Protein AF-A0A923VDV1-F1 (afdb_monomer)

Solvent-accessible surface area (backbone atoms only — not comparable to full-atom values): 5790 Å² total; per-residue (Å²): 111,72,67,61,51,52,53,54,52,53,60,64,67,72,71,79,79,79,80,80,75,84,80,78,80,74,39,68,55,57,54,51,52,52,54,52,50,55,53,50,50,52,51,53,23,36,67,67,76,46,81,78,82,50,40,66,82,59,95,46,66,71,58,18,51,54,51,33,53,54,50,51,55,52,50,51,53,50,52,50,47,62,75,67,40,84,81,60,73,62,77,69,81,124

Mean predicted aligned error: 10.96 Å

Foldseek 3Di:
DVVVVVVVVVVVVPPDDDDDDPPDDQQPVLVVVVVVLVVVQQVQCCVCVDRPQWHDPDPDVVVRVVVSVVVVVVSVVVNVCCVPDPPNDSVPPD

Sequence (94 aa):
MKKYFLHFTFLLVCGNAFGSIDSTVIPIQRQRNHEQIDEEQLKCDKADGKQDGMVKVSDNDDINLQVTDALIRRIDVLQDFIETDKKIPTNNEK

pLDDT: mean 83.58, std 11.59, range [46.88, 96.38]

Secondary structure (DSSP, 8-state):
-HHHHHHHHHHHHTT--PPPPP-----HHHHHHHHHHHHHHHHHHGGGS--SS----SS-HHHHHHHHHHHHHHHHHHHHHHHH-TTS--TT--

Structure (mmCIF, N/CA/C/O backbone):
data_AF-A0A923VDV1-F1
#
_entry.id   AF-A0A923VDV1-F1
#
loop_
_atom_site.group_PDB
_atom_site.id
_atom_site.type_symbol
_atom_site.label_atom_id
_atom_site.label_alt_id
_atom_site.label_comp_id
_atom_site.label_asym_id
_atom_site.label_entity_id
_atom_site.label_seq_id
_atom_site.pdbx_PDB_ins_code
_atom_site.Cartn_x
_atom_site.Cartn_y
_atom_site.Cartn_z
_atom_site.occupancy
_atom_site.B_iso_or_equiv
_atom_site.auth_seq_id
_atom_site.auth_comp_id
_atom_site.auth_asym_id
_atom_site.auth_atom_id
_atom_site.pdbx_PDB_model_num
ATOM 1 N N . MET A 1 1 ? 53.664 10.298 17.580 1.00 60.50 1 MET A N 1
ATOM 2 C CA . MET A 1 1 ? 53.371 10.658 16.171 1.00 60.50 1 MET A CA 1
ATOM 3 C C . MET A 1 1 ? 52.878 9.472 15.336 1.00 60.50 1 MET A C 1
ATOM 5 O O . MET A 1 1 ? 51.808 9.587 14.761 1.00 60.50 1 MET A O 1
ATOM 9 N N . LYS A 1 2 ? 53.551 8.306 15.341 1.00 63.62 2 LYS A N 1
ATOM 10 C CA . LYS A 1 2 ? 53.108 7.101 14.593 1.00 63.62 2 LYS A CA 1
ATOM 11 C C . LYS A 1 2 ? 51.684 6.603 14.912 1.00 63.62 2 LYS A C 1
ATOM 13 O O . LYS A 1 2 ? 50.991 6.156 14.011 1.00 63.62 2 LYS A O 1
ATOM 18 N N . LYS A 1 3 ? 51.227 6.708 16.169 1.00 68.81 3 LYS A N 1
ATOM 19 C CA . LYS A 1 3 ? 49.864 6.294 16.565 1.00 68.81 3 LYS A CA 1
ATOM 20 C C . LYS A 1 3 ? 48.783 7.164 15.911 1.00 68.81 3 LYS A C 1
ATOM 22 O O . LYS A 1 3 ? 47.863 6.624 15.315 1.00 68.81 3 LYS A O 1
ATOM 27 N N . TYR A 1 4 ? 48.952 8.487 15.936 1.00 79.31 4 TYR A N 1
ATOM 28 C CA . TYR A 1 4 ? 48.040 9.430 15.276 1.00 79.31 4 TYR A CA 1
ATOM 29 C C . TYR A 1 4 ? 48.054 9.285 13.754 1.00 79.31 4 TYR A C 1
ATOM 31 O O . TYR A 1 4 ? 47.005 9.353 13.126 1.00 79.31 4 TYR A O 1
ATO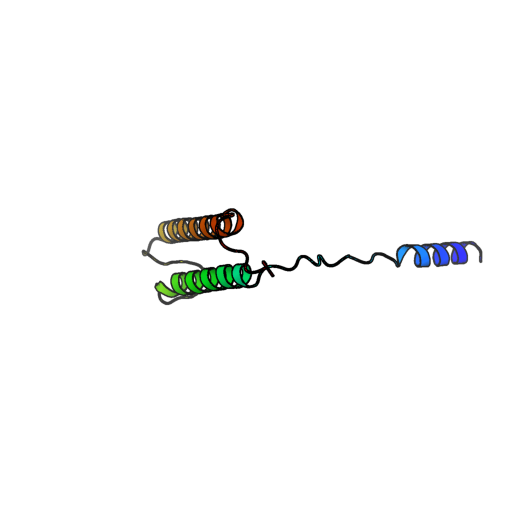M 39 N N . PHE A 1 5 ? 49.223 8.993 13.177 1.00 78.62 5 PHE A N 1
ATOM 40 C CA . PHE A 1 5 ? 49.342 8.682 11.754 1.00 78.62 5 PHE A CA 1
ATOM 41 C C . PHE A 1 5 ? 48.505 7.455 11.367 1.00 78.62 5 PHE A C 1
ATOM 43 O O . PHE A 1 5 ? 47.782 7.512 10.380 1.00 78.62 5 PHE A O 1
ATOM 50 N N . LEU A 1 6 ? 48.534 6.392 12.181 1.00 77.44 6 LEU A N 1
ATOM 51 C CA . LEU A 1 6 ? 47.773 5.161 11.942 1.00 77.44 6 LEU A CA 1
ATOM 52 C C . LEU A 1 6 ? 46.253 5.368 12.072 1.00 77.44 6 LEU A C 1
ATOM 54 O O . LEU A 1 6 ? 45.485 4.796 11.306 1.00 77.44 6 LEU A O 1
ATOM 58 N N . HIS A 1 7 ? 45.816 6.234 12.992 1.00 74.62 7 HIS A N 1
ATOM 59 C CA . HIS A 1 7 ? 44.396 6.586 13.129 1.00 74.62 7 HIS A CA 1
ATOM 60 C C . HIS A 1 7 ? 43.922 7.443 11.947 1.00 74.62 7 HIS A C 1
ATOM 62 O O . HIS A 1 7 ? 42.826 7.235 11.439 1.00 74.62 7 HIS A O 1
ATOM 68 N N . PHE A 1 8 ? 44.773 8.352 11.461 1.00 79.00 8 PHE A N 1
ATOM 69 C CA . PHE A 1 8 ? 44.499 9.163 10.276 1.00 79.00 8 PHE A CA 1
ATOM 70 C C . PHE A 1 8 ? 44.397 8.315 8.999 1.00 79.00 8 PHE A C 1
ATOM 72 O O . PHE A 1 8 ? 43.507 8.540 8.184 1.00 79.00 8 PHE A O 1
ATOM 79 N N . THR A 1 9 ? 45.251 7.296 8.842 1.00 75.50 9 THR A N 1
ATOM 80 C CA . THR A 1 9 ? 45.169 6.382 7.686 1.00 75.50 9 THR A CA 1
ATOM 81 C C . THR A 1 9 ? 43.928 5.497 7.742 1.00 75.50 9 THR A C 1
ATOM 83 O O . THR A 1 9 ? 43.298 5.279 6.713 1.00 75.50 9 THR A O 1
ATOM 86 N N . PHE A 1 10 ? 43.539 5.025 8.930 1.00 74.38 10 PHE A N 1
ATOM 87 C CA . PHE A 1 10 ? 42.325 4.223 9.101 1.00 74.38 10 PHE A CA 1
ATOM 88 C C . PHE A 1 10 ? 41.056 5.007 8.726 1.00 74.38 10 PHE A C 1
ATOM 90 O O . PHE A 1 10 ? 40.188 4.491 8.029 1.00 74.38 10 PHE A O 1
ATOM 97 N N . LEU A 1 11 ? 40.987 6.286 9.107 1.00 73.69 11 LEU A N 1
ATOM 98 C CA . LEU A 1 11 ? 39.857 7.168 8.795 1.00 73.69 11 LEU A CA 1
ATOM 99 C C . LEU A 1 11 ? 39.717 7.444 7.285 1.00 73.69 11 LEU A C 1
ATOM 101 O O . LEU A 1 11 ? 38.605 7.564 6.781 1.00 73.69 11 LEU A O 1
ATOM 105 N N . LEU A 1 12 ? 40.835 7.484 6.554 1.00 71.31 12 LEU A N 1
ATOM 106 C CA . LEU A 1 12 ? 40.874 7.711 5.103 1.00 71.31 12 LEU A CA 1
ATOM 107 C C . LEU A 1 12 ? 40.406 6.494 4.283 1.00 71.31 12 LEU A C 1
ATOM 109 O O . LEU A 1 12 ? 39.850 6.661 3.200 1.00 71.31 12 LEU A O 1
ATOM 113 N N . VAL A 1 13 ? 40.600 5.273 4.792 1.00 73.38 13 VAL A N 1
ATOM 114 C CA . VAL A 1 13 ? 40.222 4.027 4.094 1.00 73.38 13 VAL A CA 1
ATOM 115 C C . VAL A 1 13 ? 38.728 3.714 4.244 1.00 73.38 13 VAL A C 1
ATOM 117 O O . VAL A 1 13 ? 38.122 3.169 3.325 1.00 73.38 13 VAL A O 1
ATOM 120 N N . CYS A 1 14 ? 38.099 4.119 5.350 1.00 71.75 14 CYS A N 1
ATOM 121 C CA . CYS A 1 14 ? 36.680 3.853 5.617 1.00 71.75 14 CYS A CA 1
ATOM 122 C C . CYS A 1 14 ? 35.696 4.765 4.850 1.00 71.75 14 CYS A C 1
ATOM 124 O O . CYS A 1 14 ? 34.489 4.572 4.958 1.00 71.75 14 CYS A O 1
ATOM 126 N N . GLY A 1 15 ? 36.177 5.762 4.096 1.00 68.44 15 GLY A N 1
ATOM 127 C CA . GLY A 1 15 ? 35.338 6.816 3.507 1.00 68.44 15 GLY A CA 1
ATOM 128 C C . GLY A 1 15 ? 34.649 6.500 2.173 1.00 68.44 15 GLY A C 1
ATOM 129 O O . GLY A 1 15 ? 33.923 7.351 1.675 1.00 68.44 15 GLY A O 1
ATOM 130 N N . ASN A 1 16 ? 34.857 5.323 1.572 1.00 68.12 16 ASN A N 1
ATOM 131 C CA . ASN A 1 16 ? 34.355 5.026 0.223 1.00 68.12 16 ASN A CA 1
ATOM 132 C C . ASN A 1 16 ? 33.373 3.849 0.216 1.00 68.12 16 ASN A C 1
ATOM 134 O O . ASN A 1 16 ? 33.673 2.778 -0.305 1.00 68.12 16 ASN A O 1
ATOM 138 N N . ALA A 1 17 ? 32.186 4.062 0.781 1.00 69.62 17 ALA A N 1
ATOM 139 C CA . ALA A 1 17 ? 31.021 3.224 0.518 1.00 69.62 17 ALA A CA 1
ATOM 140 C C . ALA A 1 17 ? 30.027 4.037 -0.323 1.00 69.62 17 ALA A C 1
ATOM 142 O O . ALA A 1 17 ? 29.238 4.814 0.208 1.00 69.62 17 ALA A O 1
ATOM 143 N N . PHE A 1 18 ? 30.095 3.890 -1.647 1.00 72.12 18 PHE A N 1
ATOM 144 C CA . PHE A 1 18 ? 29.081 4.429 -2.550 1.00 72.12 18 PHE A CA 1
ATOM 145 C C . PHE A 1 18 ? 28.025 3.350 -2.788 1.00 72.12 18 PHE A C 1
ATOM 147 O O . PHE A 1 18 ? 28.331 2.284 -3.318 1.00 72.12 18 PHE A O 1
ATOM 154 N N . GLY A 1 19 ? 26.785 3.614 -2.376 1.00 72.75 19 GLY A N 1
ATOM 155 C CA . GLY A 1 19 ? 25.648 2.789 -2.767 1.00 72.75 19 GLY A CA 1
ATOM 156 C C . GLY A 1 19 ? 25.351 3.005 -4.247 1.00 72.75 19 GLY A C 1
ATOM 157 O O . GLY A 1 19 ? 25.161 4.141 -4.679 1.00 72.75 19 GLY A O 1
ATOM 158 N N . SER A 1 20 ? 25.319 1.927 -5.028 1.00 71.88 20 SER A N 1
ATOM 159 C CA . SER A 1 20 ? 24.745 1.988 -6.370 1.00 71.88 20 SER A CA 1
ATOM 160 C C . SER A 1 20 ? 23.235 2.136 -6.224 1.00 71.88 20 SER A C 1
ATOM 162 O O . SER A 1 20 ? 22.593 1.282 -5.616 1.00 71.88 20 SER A O 1
ATOM 164 N N . ILE A 1 21 ? 22.669 3.209 -6.777 1.00 70.31 21 ILE A N 1
ATOM 165 C CA . ILE A 1 21 ? 21.227 3.276 -7.020 1.00 70.31 21 ILE A CA 1
ATOM 166 C C . ILE A 1 21 ? 20.906 2.254 -8.110 1.00 70.31 21 ILE A C 1
ATOM 168 O O . ILE A 1 21 ? 21.629 2.150 -9.105 1.00 70.31 21 ILE A O 1
ATOM 172 N N . ASP A 1 22 ? 19.858 1.468 -7.895 1.00 65.75 22 ASP A N 1
ATOM 173 C CA . ASP A 1 22 ? 19.353 0.561 -8.915 1.00 65.75 22 ASP A CA 1
ATOM 174 C C . ASP A 1 22 ? 18.822 1.407 -10.085 1.00 65.75 22 ASP A C 1
ATOM 176 O O . ASP A 1 22 ? 17.969 2.274 -9.905 1.00 65.75 22 ASP A O 1
ATOM 180 N N . SER A 1 23 ? 19.389 1.215 -11.278 1.00 71.12 23 SER A N 1
ATOM 181 C CA . SER A 1 23 ? 19.025 1.973 -12.487 1.00 71.12 23 SER A CA 1
ATOM 182 C C . SER A 1 23 ? 17.907 1.301 -13.287 1.00 71.12 23 SER A C 1
ATOM 184 O O . SER A 1 23 ? 17.653 1.678 -14.432 1.00 71.12 23 SER A O 1
ATOM 186 N N . THR A 1 24 ? 17.243 0.299 -12.702 1.00 76.25 24 THR A N 1
ATOM 187 C CA . THR A 1 24 ? 16.162 -0.443 -13.349 1.00 76.25 24 THR A CA 1
ATOM 188 C C . THR A 1 24 ? 15.046 0.504 -13.793 1.00 76.25 24 THR A C 1
ATOM 190 O O . THR A 1 24 ? 14.294 1.055 -12.990 1.00 76.25 24 THR A O 1
ATOM 193 N N . VAL A 1 25 ? 14.932 0.692 -15.109 1.00 77.69 25 VAL A N 1
ATOM 194 C CA . VAL A 1 25 ? 13.895 1.525 -15.721 1.00 77.69 25 VAL A CA 1
ATOM 195 C C . VAL A 1 25 ? 12.569 0.772 -15.667 1.00 77.69 25 VAL A C 1
ATOM 197 O O . VAL A 1 25 ? 12.311 -0.135 -16.461 1.00 77.69 25 VAL A O 1
ATOM 200 N N . ILE A 1 26 ? 11.717 1.154 -14.717 1.00 80.19 26 ILE A N 1
ATOM 201 C CA . ILE A 1 26 ? 10.363 0.613 -14.595 1.00 80.19 26 ILE A CA 1
ATOM 202 C C . ILE A 1 26 ? 9.520 1.136 -15.778 1.00 80.19 26 ILE A C 1
ATOM 204 O O . ILE A 1 26 ? 9.456 2.349 -15.982 1.00 80.19 26 ILE A O 1
ATOM 208 N N . PRO A 1 27 ? 8.862 0.260 -16.562 1.00 84.50 27 PRO A N 1
ATOM 209 C CA . PRO A 1 27 ? 7.964 0.677 -17.633 1.00 84.50 27 PRO A CA 1
ATOM 210 C C . PRO A 1 27 ? 6.854 1.603 -17.120 1.00 84.50 27 PRO A C 1
ATOM 212 O O . PRO A 1 27 ? 6.198 1.292 -16.125 1.00 84.50 27 PRO A O 1
ATOM 215 N N . ILE A 1 28 ? 6.559 2.679 -17.856 1.00 85.75 28 ILE A N 1
ATOM 216 C CA . ILE A 1 28 ? 5.504 3.652 -17.498 1.00 85.75 28 ILE A CA 1
ATOM 217 C C . ILE A 1 28 ? 4.137 2.969 -17.347 1.00 85.75 28 ILE A C 1
ATOM 219 O O . ILE A 1 28 ? 3.350 3.321 -16.475 1.00 85.75 28 ILE A O 1
ATOM 223 N N . GLN A 1 29 ? 3.848 1.961 -18.175 1.00 85.81 29 GLN A N 1
ATOM 224 C CA . GLN A 1 29 ? 2.580 1.234 -18.089 1.00 85.81 29 GLN A CA 1
ATOM 225 C C . GLN A 1 29 ? 2.431 0.471 -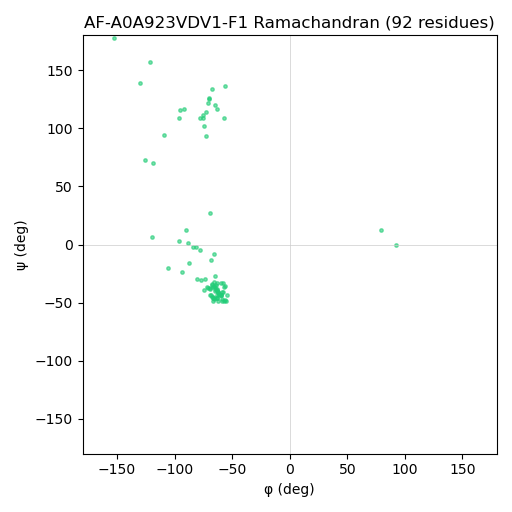16.765 1.00 85.81 29 GLN A C 1
ATOM 227 O O . GLN A 1 29 ? 1.327 0.402 -16.237 1.00 85.81 29 GLN A O 1
ATOM 232 N N . ARG A 1 30 ? 3.530 -0.060 -16.210 1.00 86.25 30 ARG A N 1
ATOM 233 C CA . ARG A 1 30 ? 3.514 -0.731 -14.905 1.00 86.25 30 ARG A CA 1
ATOM 234 C C . ARG A 1 30 ? 3.198 0.273 -13.798 1.00 86.25 30 ARG A C 1
ATOM 236 O O . ARG A 1 30 ? 2.321 0.005 -12.992 1.00 86.25 30 ARG A O 1
ATOM 243 N N . GLN A 1 31 ? 3.841 1.442 -13.821 1.00 88.75 31 GLN A N 1
ATOM 244 C CA . GLN A 1 31 ? 3.567 2.522 -12.863 1.00 88.75 31 GLN A CA 1
ATOM 245 C C . GLN A 1 31 ? 2.094 2.943 -12.903 1.00 88.75 31 GLN A C 1
ATOM 247 O O . GLN A 1 31 ? 1.434 2.935 -11.873 1.00 88.75 31 GLN A O 1
ATOM 252 N N . ARG A 1 32 ? 1.547 3.179 -14.103 1.00 90.94 32 ARG A N 1
ATOM 253 C CA . ARG A 1 32 ? 0.130 3.531 -14.280 1.00 90.94 32 ARG A CA 1
ATOM 254 C C . ARG A 1 32 ? -0.819 2.468 -13.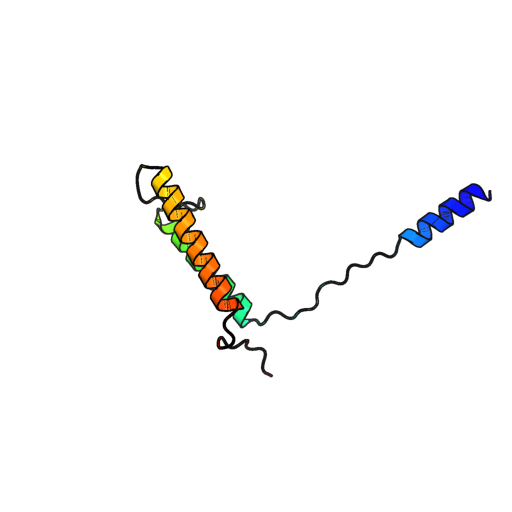724 1.00 90.94 32 ARG A C 1
ATOM 256 O O . ARG A 1 32 ? -1.841 2.817 -13.149 1.00 90.94 32 ARG A O 1
ATOM 263 N N . ASN A 1 33 ? -0.521 1.186 -13.931 1.00 90.88 33 ASN A N 1
ATOM 264 C CA . ASN A 1 33 ? -1.371 0.112 -13.423 1.00 90.88 33 ASN A CA 1
ATOM 265 C C . ASN A 1 33 ? -1.411 0.123 -11.886 1.00 90.88 33 ASN A C 1
ATOM 267 O O . ASN A 1 33 ? -2.494 0.013 -11.324 1.00 90.88 33 ASN A O 1
ATOM 271 N N . HIS A 1 34 ? -0.261 0.301 -11.224 1.00 92.38 34 HIS A N 1
ATOM 272 C CA . HIS A 1 34 ? -0.199 0.443 -9.762 1.00 92.38 34 HIS A CA 1
ATOM 273 C C . HIS A 1 34 ? -0.954 1.676 -9.276 1.00 92.38 34 HIS A C 1
ATOM 275 O O . HIS A 1 34 ? -1.825 1.547 -8.427 1.00 92.38 34 HIS A O 1
ATOM 281 N N . GLU A 1 35 ? -0.719 2.835 -9.894 1.00 94.62 35 GLU A N 1
ATOM 282 C CA . GLU A 1 35 ? -1.436 4.075 -9.563 1.00 94.62 35 GLU A CA 1
ATOM 283 C C . GLU A 1 35 ? -2.959 3.898 -9.655 1.00 94.62 35 GLU A C 1
ATOM 285 O O . GLU A 1 35 ? -3.690 4.312 -8.761 1.00 94.62 35 GLU A O 1
ATOM 290 N N . GLN A 1 36 ? -3.454 3.231 -10.703 1.00 94.12 36 GLN A N 1
ATOM 291 C CA . GLN A 1 36 ? -4.885 2.964 -10.863 1.00 94.12 36 GLN A CA 1
ATOM 292 C C . GLN A 1 36 ? -5.443 2.041 -9.776 1.00 94.12 36 GLN A C 1
ATOM 294 O O . GLN A 1 36 ? -6.567 2.242 -9.322 1.00 94.12 36 GLN A O 1
ATOM 299 N N . ILE A 1 37 ? -4.683 1.029 -9.360 1.00 94.44 37 ILE A N 1
ATOM 300 C CA . ILE A 1 37 ? -5.097 0.114 -8.290 1.00 94.44 37 ILE A CA 1
ATOM 301 C C . ILE A 1 37 ? -5.163 0.855 -6.962 1.00 94.44 37 ILE A C 1
ATOM 303 O O . ILE A 1 37 ? -6.160 0.729 -6.253 1.00 94.44 37 ILE A O 1
ATOM 307 N N . ASP A 1 38 ? -4.148 1.660 -6.665 1.00 94.38 38 ASP A N 1
ATOM 308 C CA . ASP A 1 38 ? -4.078 2.454 -5.441 1.00 94.38 38 ASP A CA 1
ATOM 309 C C . ASP A 1 38 ? -5.228 3.472 -5.385 1.00 94.38 38 ASP A C 1
ATOM 311 O O . ASP A 1 38 ? -5.877 3.643 -4.350 1.00 94.38 38 ASP A O 1
ATOM 315 N N . GLU A 1 39 ? -5.549 4.110 -6.515 1.00 94.50 39 GLU A N 1
ATOM 316 C CA . GLU A 1 39 ? -6.703 5.004 -6.630 1.00 94.50 39 GLU A CA 1
ATOM 317 C C . GLU A 1 39 ? -8.032 4.285 -6.368 1.00 94.50 39 GLU A C 1
ATOM 319 O O . GLU A 1 39 ? -8.900 4.824 -5.675 1.00 94.50 39 GLU A O 1
ATOM 324 N N . GLU A 1 40 ? -8.225 3.081 -6.913 1.00 92.00 40 GLU A N 1
ATOM 325 C CA . GLU A 1 40 ? -9.436 2.290 -6.671 1.00 92.00 40 GLU A CA 1
ATOM 326 C C . GLU A 1 40 ? -9.509 1.772 -5.228 1.00 92.00 40 GLU A C 1
ATOM 328 O O . GLU A 1 40 ? -10.585 1.799 -4.627 1.00 92.00 40 GLU A O 1
ATOM 333 N N . GLN A 1 41 ? -8.381 1.385 -4.626 1.00 92.62 41 GLN A N 1
ATOM 334 C CA . GLN A 1 41 ? -8.312 1.028 -3.209 1.00 92.62 41 GLN A CA 1
ATOM 335 C C . GLN A 1 41 ? -8.738 2.204 -2.326 1.00 92.62 41 GLN A C 1
ATOM 337 O O . GLN A 1 41 ? -9.546 2.025 -1.416 1.00 92.62 41 GLN A O 1
ATOM 342 N N . LEU A 1 42 ? -8.272 3.416 -2.634 1.00 92.56 42 LEU A N 1
ATOM 343 C CA . LE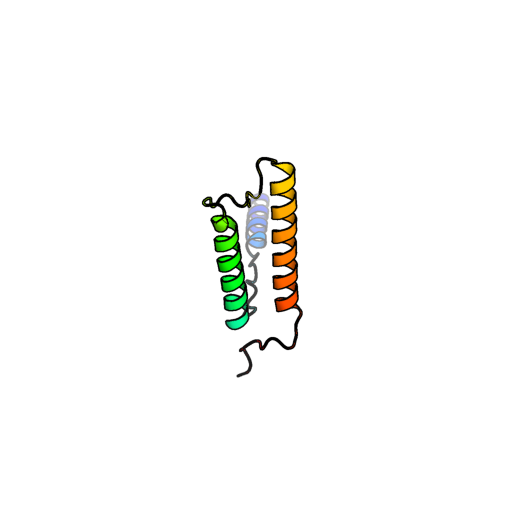U A 1 42 ? -8.652 4.630 -1.913 1.00 92.56 42 LEU A CA 1
ATOM 344 C C . LEU A 1 42 ? -10.150 4.942 -2.036 1.00 92.56 42 LEU A C 1
ATOM 346 O O . LEU A 1 42 ? -10.788 5.377 -1.077 1.00 92.56 42 LEU A O 1
ATOM 350 N N . LYS A 1 43 ? -10.730 4.733 -3.224 1.00 91.62 43 LYS A N 1
ATOM 351 C CA . LYS A 1 43 ? -12.177 4.889 -3.443 1.00 91.62 43 LYS A CA 1
ATOM 352 C C . LYS A 1 43 ? -12.974 3.839 -2.674 1.00 91.62 43 LYS A C 1
ATOM 354 O O . LYS A 1 43 ? -14.055 4.158 -2.185 1.00 91.62 43 LYS A O 1
ATOM 359 N N . CYS A 1 44 ? -12.454 2.616 -2.582 1.00 89.50 44 CYS A N 1
ATOM 360 C CA . CYS A 1 44 ? -13.070 1.525 -1.837 1.00 89.50 44 CYS A CA 1
ATOM 361 C C . CYS A 1 44 ? -13.044 1.785 -0.327 1.00 89.50 44 CYS A C 1
ATOM 363 O O . CYS A 1 44 ? -14.079 1.622 0.311 1.00 89.50 44 CYS A O 1
ATOM 365 N N . ASP A 1 45 ? -11.917 2.261 0.207 1.00 90.38 45 ASP A N 1
ATOM 366 C CA . ASP A 1 45 ? -11.798 2.735 1.592 1.00 90.38 45 ASP A CA 1
ATOM 367 C C . ASP A 1 45 ? -12.846 3.823 1.867 1.00 90.38 45 ASP A C 1
ATOM 369 O O . ASP A 1 45 ? -13.688 3.689 2.744 1.00 90.38 45 ASP A O 1
ATOM 373 N N . LYS A 1 46 ? -12.935 4.814 0.970 1.00 91.50 46 LYS A N 1
ATOM 374 C CA . LYS A 1 46 ? -13.917 5.905 1.051 1.00 91.50 46 LYS A CA 1
ATOM 375 C C . LYS A 1 46 ? -15.387 5.492 0.890 1.00 91.50 46 LYS A C 1
ATOM 377 O O . LYS A 1 46 ? -16.275 6.330 1.077 1.00 91.50 46 LYS A O 1
ATOM 382 N N . ALA A 1 47 ? -15.687 4.248 0.523 1.00 88.69 47 ALA A N 1
ATOM 383 C CA . ALA A 1 47 ? -17.048 3.837 0.180 1.00 88.69 47 ALA A CA 1
ATOM 384 C C . ALA A 1 47 ? -18.024 3.919 1.365 1.00 88.69 47 ALA A C 1
ATOM 386 O O . ALA A 1 47 ? -19.217 4.144 1.155 1.00 88.69 47 ALA A O 1
ATOM 387 N N . ASP A 1 48 ? -17.532 3.788 2.598 1.00 86.62 48 ASP A N 1
ATOM 388 C CA . ASP A 1 48 ? -18.337 3.900 3.819 1.00 86.62 48 ASP A CA 1
ATOM 389 C C . ASP A 1 48 ? -18.451 5.347 4.355 1.00 86.62 48 ASP A C 1
ATOM 391 O O . ASP A 1 48 ? -19.113 5.606 5.366 1.00 86.62 48 ASP A O 1
ATOM 395 N N . GLY A 1 49 ? -17.843 6.307 3.649 1.00 87.50 49 GLY A N 1
ATOM 396 C CA . GLY A 1 49 ? -17.815 7.724 3.996 1.00 87.50 49 GLY A CA 1
ATOM 397 C C . GLY A 1 49 ? -16.611 8.153 4.839 1.00 87.50 49 GLY A C 1
ATOM 398 O O . GLY A 1 49 ? -16.499 9.346 5.143 1.00 87.50 49 GLY A O 1
ATOM 399 N N . LYS A 1 50 ? -15.707 7.236 5.192 1.00 88.19 50 LYS A N 1
ATOM 400 C CA . LYS A 1 50 ? -14.460 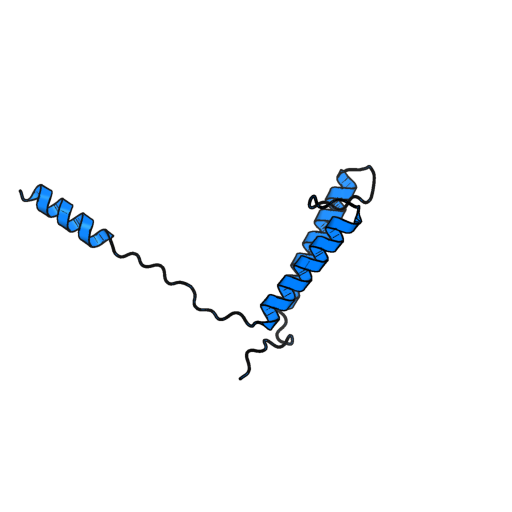7.512 5.914 1.00 88.19 50 LYS A CA 1
ATOM 401 C C . LYS A 1 50 ? -13.265 7.042 5.101 1.00 88.19 50 LYS A C 1
ATOM 403 O O . LYS A 1 50 ? -13.394 6.238 4.206 1.00 88.19 50 LYS A O 1
ATOM 408 N N . GLN A 1 51 ? -12.102 7.615 5.367 1.00 88.38 51 GLN A N 1
ATOM 409 C CA . GLN A 1 51 ? -10.854 7.204 4.731 1.00 88.38 51 GLN A CA 1
ATOM 410 C C . GLN A 1 51 ? -9.870 6.888 5.854 1.00 88.38 51 GLN A C 1
ATOM 412 O O . GLN A 1 51 ? -9.029 7.718 6.206 1.00 88.38 51 GLN A O 1
ATOM 417 N N . ASP A 1 52 ? -10.104 5.763 6.525 1.00 89.25 52 ASP A N 1
ATOM 418 C CA . ASP A 1 52 ? -9.367 5.321 7.711 1.00 89.25 52 ASP A CA 1
ATOM 419 C C . ASP A 1 52 ? -8.662 3.968 7.515 1.00 89.25 52 ASP A C 1
ATOM 421 O O . ASP A 1 52 ? -8.028 3.464 8.445 1.00 89.25 52 ASP A O 1
ATOM 425 N N . GLY A 1 53 ? -8.682 3.428 6.293 1.00 87.69 53 GLY A N 1
ATOM 426 C CA . GLY A 1 53 ? -8.074 2.149 5.944 1.00 87.69 53 GLY A CA 1
ATOM 427 C C . GLY A 1 53 ? -8.922 0.942 6.342 1.00 87.69 53 GLY A C 1
ATOM 428 O O . GLY A 1 53 ? -8.409 -0.179 6.330 1.00 87.69 53 GLY A O 1
ATOM 429 N N . MET A 1 54 ? -10.186 1.144 6.718 1.00 90.31 54 MET A N 1
ATOM 430 C CA . MET A 1 54 ? -11.124 0.088 7.071 1.00 90.31 54 MET A CA 1
ATOM 431 C C . MET A 1 54 ? -12.439 0.269 6.327 1.00 90.31 54 MET A C 1
ATOM 433 O O . MET A 1 54 ? -12.996 1.353 6.259 1.00 90.31 54 MET A O 1
ATOM 437 N N . VAL A 1 55 ? -13.000 -0.836 5.842 1.00 91.38 55 VAL A N 1
ATOM 438 C CA . VAL A 1 55 ? -14.322 -0.814 5.213 1.00 91.38 55 VAL A CA 1
ATOM 439 C C . VAL A 1 55 ? -15.372 -1.211 6.244 1.00 91.38 55 VAL A C 1
ATOM 441 O O . VAL A 1 55 ? -15.472 -2.383 6.629 1.00 91.38 55 VAL A O 1
ATOM 444 N N . LYS A 1 56 ? -16.194 -0.252 6.690 1.00 92.38 56 LYS A N 1
ATOM 445 C CA . LYS A 1 56 ? -17.318 -0.534 7.589 1.00 92.38 56 LYS A CA 1
ATOM 446 C C . LYS A 1 56 ? -18.498 -1.132 6.821 1.00 92.38 56 LYS A C 1
ATOM 448 O O . LYS A 1 56 ? -19.224 -0.437 6.114 1.00 92.38 56 LYS A O 1
ATOM 453 N N . VAL A 1 57 ? -18.755 -2.422 7.034 1.00 91.19 57 VAL A N 1
ATOM 454 C CA . VAL A 1 57 ? -19.917 -3.137 6.467 1.00 91.19 57 VAL A CA 1
ATOM 455 C C . VAL A 1 57 ? -21.016 -3.418 7.490 1.00 91.19 57 VAL A C 1
ATOM 457 O O . VAL A 1 57 ? -22.159 -3.677 7.118 1.00 91.19 57 VAL A O 1
ATOM 460 N N . SER A 1 58 ? -20.685 -3.394 8.782 1.00 92.38 58 SER A N 1
ATOM 461 C CA . SER A 1 58 ? -21.619 -3.666 9.875 1.00 92.38 58 SER A CA 1
ATOM 462 C C . SER A 1 58 ? -21.208 -2.939 11.159 1.00 92.38 58 SER A C 1
ATOM 464 O O . SER A 1 58 ? -20.165 -2.287 11.214 1.00 92.38 58 SER A O 1
ATOM 466 N N . ASP A 1 59 ? -22.009 -3.069 12.214 1.00 92.75 59 ASP A N 1
ATOM 467 C CA . ASP A 1 59 ? -21.658 -2.574 13.552 1.00 92.75 59 ASP A CA 1
ATOM 468 C C . ASP A 1 59 ? -20.733 -3.520 14.336 1.00 92.75 59 ASP A C 1
ATOM 470 O O . ASP A 1 59 ? -20.343 -3.198 15.454 1.00 92.75 59 ASP A O 1
ATOM 474 N N . ASN A 1 60 ? -20.381 -4.682 13.772 1.00 94.94 60 ASN A N 1
ATOM 475 C CA . ASN A 1 60 ? -19.408 -5.595 14.361 1.00 94.94 60 ASN A CA 1
ATOM 476 C C . ASN A 1 60 ? -18.016 -5.351 13.762 1.00 94.94 60 ASN A C 1
ATOM 478 O O . ASN A 1 60 ? -17.782 -5.608 12.576 1.00 94.94 60 ASN A O 1
ATOM 482 N N . ASP A 1 61 ? -17.089 -4.909 14.608 1.00 93.75 61 ASP A N 1
ATOM 483 C CA . ASP A 1 61 ? -15.714 -4.598 14.220 1.00 93.75 61 ASP A CA 1
ATOM 484 C C . ASP A 1 61 ? -14.943 -5.822 13.707 1.00 93.75 61 ASP A C 1
ATOM 486 O O . ASP A 1 61 ? -14.173 -5.692 12.757 1.00 93.75 61 ASP A O 1
ATOM 490 N N . ASP A 1 62 ? -15.206 -7.026 14.227 1.00 95.19 62 ASP A N 1
ATOM 491 C CA . ASP A 1 62 ? -14.546 -8.252 13.756 1.00 95.19 62 ASP A CA 1
ATOM 492 C C . ASP A 1 62 ? -14.916 -8.567 12.302 1.00 95.19 62 ASP A C 1
ATOM 494 O O . ASP A 1 62 ? -14.081 -9.027 11.520 1.00 95.19 62 ASP A O 1
ATOM 498 N N . ILE A 1 63 ? -16.170 -8.302 11.922 1.00 94.38 63 ILE A N 1
ATOM 499 C CA . ILE A 1 63 ? -16.636 -8.480 10.543 1.00 94.38 63 ILE A CA 1
ATOM 500 C C . ILE A 1 63 ? -15.975 -7.436 9.640 1.00 94.38 63 ILE A C 1
ATOM 502 O O . ILE A 1 63 ? -15.498 -7.779 8.559 1.00 94.38 63 ILE A O 1
ATOM 506 N N . ASN A 1 64 ? -15.898 -6.182 10.091 1.00 94.31 64 ASN A N 1
ATOM 507 C CA . ASN A 1 64 ? -15.259 -5.103 9.335 1.00 94.31 64 ASN A CA 1
ATOM 508 C C . ASN A 1 64 ? -13.770 -5.400 9.089 1.00 94.31 64 ASN A C 1
ATOM 510 O O . ASN A 1 64 ? -13.284 -5.245 7.967 1.00 94.31 64 ASN A O 1
ATOM 514 N N . LEU A 1 65 ? -13.060 -5.908 10.102 1.00 95.31 65 LEU A N 1
ATOM 515 C CA . LEU A 1 65 ? -11.661 -6.323 9.985 1.00 95.31 65 LEU A CA 1
ATOM 516 C C . LEU A 1 65 ? -11.485 -7.487 9.006 1.00 95.31 65 LEU A C 1
ATOM 518 O O . LEU A 1 65 ? -10.615 -7.424 8.141 1.00 95.31 65 LEU A O 1
ATOM 522 N N . GLN A 1 66 ? -12.324 -8.523 9.092 1.00 96.38 66 GLN A N 1
ATOM 523 C CA . GLN A 1 66 ? -12.250 -9.668 8.175 1.00 96.38 66 GLN A CA 1
ATOM 524 C C . GLN A 1 66 ? -12.518 -9.273 6.721 1.00 96.38 66 GLN A C 1
ATOM 526 O O . GLN A 1 66 ? -11.846 -9.766 5.814 1.00 96.38 66 GLN A O 1
ATOM 531 N N . VAL A 1 67 ? -13.487 -8.385 6.488 1.00 94.19 67 VAL A N 1
ATOM 532 C CA . VAL A 1 67 ? -13.787 -7.884 5.142 1.00 94.19 67 VAL A CA 1
ATOM 533 C C . VAL A 1 67 ? -12.641 -7.029 4.615 1.00 94.19 67 VAL A C 1
ATOM 535 O O . VAL A 1 67 ? -12.208 -7.240 3.485 1.00 94.19 67 VAL A O 1
ATOM 538 N N . THR A 1 68 ? -12.109 -6.126 5.436 1.00 94.31 68 THR A N 1
ATOM 539 C CA . THR A 1 68 ? -10.960 -5.286 5.069 1.00 94.31 68 THR A CA 1
ATOM 540 C C . THR A 1 68 ? -9.741 -6.145 4.709 1.00 94.31 68 THR A C 1
ATOM 542 O O . THR A 1 68 ? -9.156 -5.971 3.645 1.00 94.31 68 THR A O 1
ATOM 545 N N . ASP A 1 69 ? -9.411 -7.145 5.529 1.00 95.38 69 ASP A N 1
ATOM 546 C CA . ASP A 1 69 ? -8.322 -8.099 5.277 1.00 95.38 69 ASP A CA 1
ATOM 547 C C . ASP A 1 69 ? -8.548 -8.912 3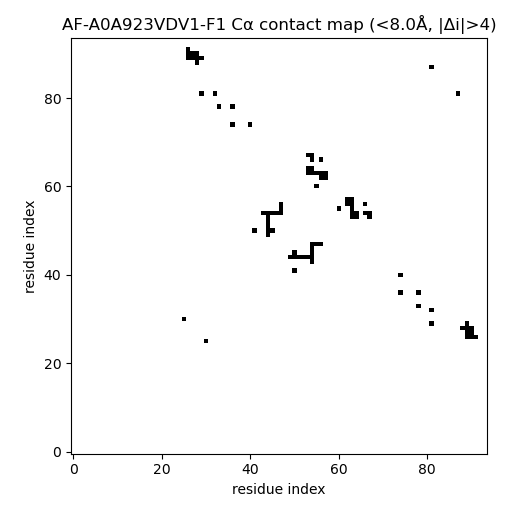.986 1.00 95.38 69 ASP A C 1
ATOM 549 O O . ASP A 1 69 ? -7.641 -9.090 3.172 1.00 95.38 69 ASP A O 1
ATOM 553 N N . ALA A 1 70 ? -9.776 -9.375 3.735 1.00 95.62 70 ALA A N 1
ATOM 554 C CA . ALA A 1 70 ? -10.111 -10.060 2.487 1.00 95.62 70 ALA A CA 1
ATOM 555 C C . ALA A 1 70 ? -9.954 -9.160 1.247 1.00 95.62 70 ALA A C 1
ATOM 557 O O . ALA A 1 70 ? -9.485 -9.638 0.211 1.00 95.62 70 ALA A O 1
ATOM 558 N N . LEU A 1 71 ? -10.322 -7.879 1.349 1.00 93.94 71 LEU A N 1
ATOM 559 C CA . LEU A 1 71 ? -10.167 -6.900 0.272 1.00 93.94 71 LEU A CA 1
ATOM 560 C C . LEU A 1 71 ? -8.694 -6.607 -0.016 1.00 93.94 71 LEU A C 1
ATOM 562 O O . LEU A 1 71 ? -8.286 -6.706 -1.171 1.00 93.94 71 LEU A O 1
ATOM 566 N N . ILE A 1 72 ? -7.892 -6.331 1.017 1.00 93.25 72 ILE A N 1
ATOM 567 C CA . ILE A 1 72 ? -6.454 -6.058 0.870 1.00 93.25 72 ILE A CA 1
ATOM 568 C C . ILE A 1 72 ? -5.755 -7.250 0.215 1.00 93.25 72 ILE A C 1
ATOM 570 O O . ILE A 1 72 ? -5.116 -7.089 -0.820 1.00 93.25 72 ILE A O 1
ATOM 574 N N . ARG A 1 73 ? -5.993 -8.475 0.702 1.00 95.62 73 ARG A N 1
ATOM 575 C CA . ARG A 1 73 ? -5.421 -9.678 0.073 1.00 95.62 73 ARG A CA 1
ATOM 576 C C . ARG A 1 73 ? -5.816 -9.833 -1.392 1.00 95.62 73 ARG A C 1
ATOM 578 O O . ARG A 1 73 ? -5.055 -10.380 -2.187 1.00 95.62 73 ARG A O 1
ATOM 585 N N . ARG A 1 74 ? -7.025 -9.411 -1.771 1.00 94.94 74 ARG A N 1
ATOM 586 C CA . ARG A 1 74 ? -7.461 -9.478 -3.169 1.00 94.94 74 ARG A CA 1
ATOM 587 C C . ARG A 1 74 ? -6.737 -8.451 -4.039 1.00 94.94 74 ARG A C 1
ATOM 589 O O . ARG A 1 74 ? -6.454 -8.767 -5.194 1.00 94.94 74 ARG A O 1
ATOM 596 N N . ILE A 1 75 ? -6.460 -7.270 -3.496 1.00 94.06 75 ILE A N 1
ATOM 597 C CA . ILE A 1 75 ? -5.674 -6.222 -4.151 1.00 94.06 75 ILE A CA 1
ATOM 598 C C . ILE A 1 75 ? -4.233 -6.697 -4.348 1.00 94.06 75 ILE A C 1
ATOM 600 O O . ILE A 1 75 ? -3.744 -6.634 -5.474 1.00 94.06 75 ILE A O 1
ATOM 604 N N . ASP A 1 76 ? -3.615 -7.292 -3.325 1.00 93.94 76 ASP A N 1
ATOM 605 C CA . ASP A 1 76 ? -2.262 -7.859 -3.417 1.00 93.94 76 ASP A CA 1
ATOM 606 C C . ASP A 1 76 ? -2.172 -8.904 -4.537 1.00 93.94 76 ASP A C 1
ATOM 608 O O . ASP A 1 76 ? -1.315 -8.832 -5.413 1.00 93.94 76 ASP A O 1
ATOM 612 N N . VAL A 1 77 ? -3.136 -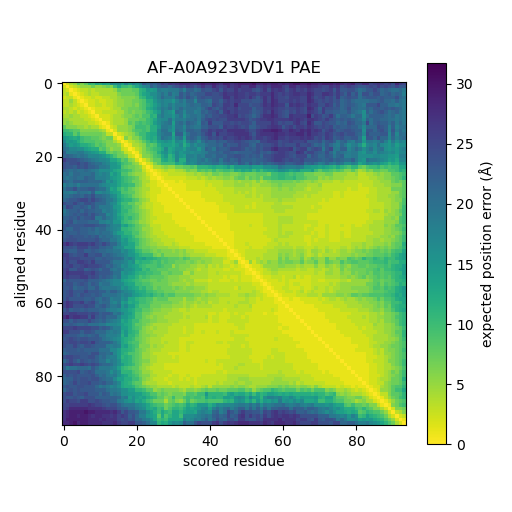9.832 -4.591 1.00 94.69 77 VAL A N 1
ATOM 613 C CA . VAL A 1 77 ? -3.214 -10.842 -5.661 1.00 94.69 77 VAL A CA 1
ATOM 614 C C . VAL A 1 77 ? -3.358 -10.205 -7.049 1.00 94.69 77 VAL A C 1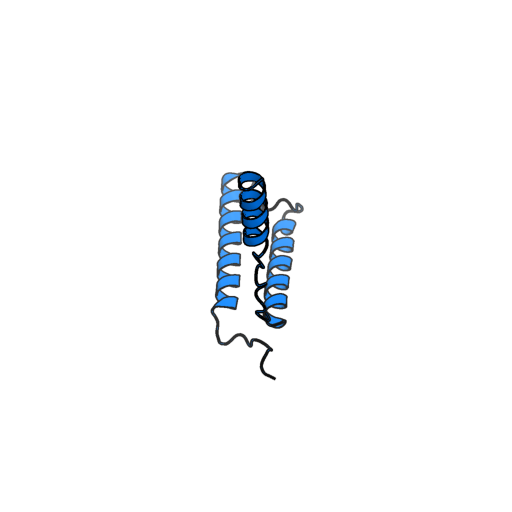
ATOM 616 O O . VAL A 1 77 ? -2.888 -10.764 -8.040 1.00 94.69 77 VAL A O 1
ATOM 619 N N . LEU A 1 78 ? -4.030 -9.058 -7.152 1.00 91.69 78 LEU A N 1
ATOM 620 C CA . LEU A 1 78 ? -4.197 -8.342 -8.413 1.00 91.69 78 LEU A CA 1
ATOM 621 C C . LEU A 1 78 ? -2.904 -7.626 -8.833 1.00 91.69 78 LEU A C 1
ATOM 623 O O . LEU A 1 78 ? -2.555 -7.666 -10.014 1.00 91.69 78 LEU A O 1
ATOM 627 N N . GLN A 1 79 ? -2.171 -7.037 -7.888 1.00 91.38 79 GLN A N 1
ATOM 628 C CA . GLN A 1 79 ? -0.841 -6.479 -8.139 1.00 91.38 79 GLN A CA 1
ATOM 629 C C . GLN A 1 79 ? 0.147 -7.582 -8.552 1.00 91.38 79 GLN A C 1
ATOM 631 O O . GLN A 1 79 ? 0.807 -7.456 -9.584 1.00 91.38 79 GLN A O 1
ATOM 636 N N . ASP A 1 80 ? 0.161 -8.713 -7.841 1.00 92.25 80 ASP A N 1
ATOM 637 C CA . ASP A 1 80 ? 0.971 -9.889 -8.183 1.00 92.25 80 ASP A CA 1
ATOM 638 C C . ASP A 1 80 ? 0.642 -10.428 -9.579 1.00 92.25 80 ASP A C 1
ATOM 640 O O . ASP A 1 80 ? 1.533 -10.793 -10.353 1.00 92.25 80 ASP A O 1
ATOM 644 N N . PHE A 1 81 ? -0.643 -10.467 -9.939 1.00 90.38 81 PHE A N 1
ATOM 645 C CA . PHE A 1 81 ? -1.068 -10.863 -11.277 1.00 90.38 81 PHE A CA 1
ATOM 646 C C . PHE A 1 81 ? -0.477 -9.936 -12.346 1.00 90.38 81 PHE A C 1
ATOM 648 O O . PHE A 1 81 ? 0.031 -10.414 -13.359 1.00 90.38 81 PHE A O 1
ATOM 655 N N . ILE A 1 82 ? -0.481 -8.624 -12.106 1.00 88.56 82 ILE A N 1
ATOM 656 C CA . ILE A 1 82 ? 0.072 -7.647 -13.049 1.00 88.56 82 ILE A CA 1
ATOM 657 C C . ILE A 1 82 ? 1.591 -7.765 -13.177 1.00 88.56 82 ILE A C 1
ATOM 659 O O . ILE A 1 82 ? 2.129 -7.568 -14.267 1.00 88.56 82 ILE A O 1
ATOM 663 N N . GLU A 1 83 ? 2.284 -8.120 -12.097 1.00 87.25 83 GLU A N 1
ATOM 664 C CA . GLU A 1 83 ? 3.736 -8.303 -12.120 1.00 87.25 83 GLU A CA 1
ATOM 665 C C . GLU A 1 83 ? 4.179 -9.623 -12.755 1.00 87.25 83 GLU A C 1
ATOM 667 O O . GLU A 1 83 ? 5.254 -9.703 -13.358 1.00 87.25 83 GLU A O 1
ATOM 672 N N . THR A 1 84 ? 3.356 -10.665 -12.648 1.00 87.50 84 THR A N 1
ATOM 673 C CA . THR A 1 84 ? 3.692 -12.008 -13.140 1.00 87.50 84 THR A CA 1
ATOM 674 C C . THR A 1 84 ? 3.195 -12.286 -14.557 1.00 87.50 84 THR A C 1
ATOM 676 O O . THR A 1 84 ? 3.772 -13.138 -15.248 1.00 87.50 84 THR A O 1
ATOM 679 N N . ASP A 1 85 ? 2.159 -11.585 -15.027 1.00 83.19 85 ASP A N 1
ATOM 680 C CA . ASP A 1 85 ? 1.601 -11.813 -16.356 1.00 83.19 85 ASP A CA 1
ATOM 681 C C . ASP A 1 85 ? 2.497 -11.236 -17.464 1.00 83.19 85 ASP A C 1
ATOM 683 O O . ASP A 1 85 ? 2.570 -10.035 -17.719 1.00 83.19 85 ASP A O 1
ATOM 687 N N . LYS A 1 86 ? 3.134 -12.146 -18.205 1.00 74.00 86 LYS A N 1
ATOM 688 C CA . LYS A 1 86 ? 3.993 -11.837 -19.357 1.00 74.00 86 LYS A CA 1
ATOM 689 C C . LYS A 1 86 ? 3.233 -11.274 -20.562 1.00 74.00 86 LYS A C 1
ATOM 691 O O . LYS A 1 86 ? 3.872 -10.823 -21.508 1.00 74.00 86 LYS A O 1
ATOM 696 N N . LYS A 1 87 ? 1.899 -11.365 -20.581 1.00 77.25 87 LYS A N 1
ATOM 697 C CA . LYS A 1 87 ? 1.049 -10.858 -21.669 1.00 77.25 87 LYS A CA 1
ATOM 698 C C . LYS A 1 87 ? 0.661 -9.400 -21.483 1.00 77.25 87 LYS A C 1
ATOM 700 O O . LYS A 1 87 ? 0.205 -8.791 -22.448 1.00 77.25 87 LYS A O 1
ATOM 705 N N . ILE A 1 88 ? 0.814 -8.846 -20.279 1.00 72.19 88 ILE A N 1
ATOM 706 C CA . ILE A 1 88 ? 0.584 -7.423 -20.053 1.00 72.19 88 ILE A CA 1
ATOM 707 C C . ILE A 1 88 ? 1.764 -6.683 -20.688 1.00 72.19 88 ILE A C 1
ATOM 709 O O . ILE A 1 88 ? 2.904 -6.861 -20.252 1.00 72.19 88 ILE A O 1
ATOM 713 N N . PRO A 1 89 ? 1.528 -5.891 -21.747 1.00 65.69 89 PRO A N 1
ATOM 714 C CA . PRO A 1 89 ? 2.608 -5.267 -22.485 1.00 65.69 89 PRO A CA 1
ATOM 715 C C . PRO A 1 89 ? 3.351 -4.302 -21.564 1.00 65.69 89 PRO A C 1
ATOM 717 O O . PRO A 1 89 ? 2.809 -3.295 -21.101 1.00 65.69 89 PRO A O 1
ATOM 720 N N . THR A 1 90 ? 4.625 -4.593 -21.313 1.00 62.94 90 THR A N 1
ATOM 721 C CA . THR A 1 90 ? 5.531 -3.567 -20.812 1.00 62.94 90 THR A CA 1
ATOM 722 C C . THR A 1 90 ? 5.834 -2.687 -22.014 1.00 62.94 90 THR A C 1
ATOM 724 O O . THR A 1 90 ? 6.422 -3.135 -22.990 1.00 62.94 90 THR A O 1
ATOM 727 N N . ASN A 1 91 ? 5.355 -1.445 -21.997 1.00 60.75 91 ASN A N 1
ATOM 728 C CA . ASN A 1 91 ? 5.414 -0.508 -23.130 1.00 60.75 91 ASN A CA 1
ATOM 729 C C . ASN A 1 91 ? 6.857 -0.025 -23.452 1.00 60.75 91 ASN A C 1
ATOM 731 O O . ASN A 1 91 ? 7.057 1.091 -23.923 1.00 60.75 91 ASN A O 1
ATOM 735 N N . ASN A 1 92 ? 7.862 -0.843 -23.122 1.00 57.19 92 ASN A N 1
ATOM 736 C CA . ASN A 1 92 ? 9.294 -0.612 -23.280 1.00 57.19 92 ASN A CA 1
ATOM 737 C C . ASN A 1 92 ? 9.856 -1.230 -24.573 1.00 57.19 92 ASN A C 1
ATOM 739 O O . ASN A 1 92 ? 11.062 -1.142 -24.797 1.00 57.19 92 ASN A O 1
ATOM 743 N N . GLU A 1 93 ? 9.023 -1.832 -25.426 1.00 52.88 93 GLU A N 1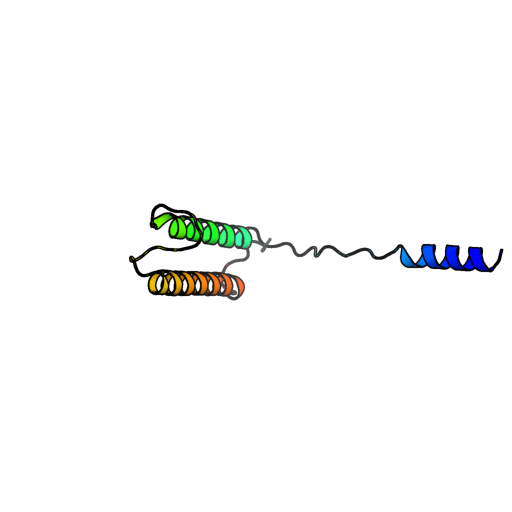
ATOM 744 C CA . GLU A 1 93 ? 9.429 -2.210 -26.782 1.00 52.88 93 GLU A CA 1
ATOM 745 C C . GLU A 1 93 ? 9.539 -0.938 -27.642 1.00 52.88 93 GLU A C 1
ATOM 747 O O . GLU A 1 93 ? 8.551 -0.427 -28.171 1.00 52.88 93 GLU A O 1
ATOM 752 N N . LYS A 1 94 ? 10.753 -0.385 -27.711 1.00 46.88 94 LYS A N 1
ATOM 753 C CA . LYS A 1 94 ? 11.194 0.494 -28.798 1.00 46.88 94 LYS A CA 1
ATOM 754 C C . LYS A 1 94 ? 11.924 -0.323 -29.849 1.00 46.88 94 LYS A C 1
ATOM 756 O O . LYS A 1 94 ? 12.720 -1.197 -29.439 1.00 46.88 94 LYS A O 1
#

Radius of gyration: 24.57 Å; Cα contacts (8 Å, |Δi|>4): 45; chains: 1; bounding box: 75×23×45 Å